Protein AF-A0A0Z8V270-F1 (afdb_monomer)

Mean predicted aligned error: 2.76 Å

pLDDT: mean 95.83, std 5.36, range [68.19, 98.5]

Nearest PDB structures (foldseek):
  2p75-assembly2_B  TM=8.877E-01  e=2.459E-01  Thermus thermophilus HB8
  2p79-assembly2_B  TM=8.759E-01  e=3.287E-01  Thermus thermophilus HB8
  2a6p-assembly1_B  TM=8.704E-01  e=1.130E+00  Mycobacterium tuberculosis H37Rv

Organism: Streptococcus suis (NCBI:txid1307)

Solvent-accessible surface area (backbone atoms only — not comparable to full-atom values): 2416 Å² total; per-residue (Å²): 136,89,85,86,88,87,83,79,83,57,49,25,54,36,62,76,69,75,45,88,54,86,92,57,90,62,57,63,38,74,81,29,73,109

Foldseek 3Di:
DDDDDDDDQFAFPCVVVVHDQPPHDTDHDPRRVD

Radius of gyration: 12.63 Å; Cα contacts (8 Å, |Δi|>4): 29; chains: 1; bounding box: 33×18×30 Å

Secondary structure (DSSP, 8-state):
-------PPPPBHHHHTT---TT--PPBPSTTT-

Sequence (34 aa):
MNYLYLMRHGQTRFNLQGRIQGACDSPLTEEGKE

InterPro domains:
  IPR001345 Phosphoglycerate/bisphosphoglycerate mutase, active site [PS00175] (6-15)
  IPR013078 Histidine phosphatase superfamily, clade-1 [PF00300] (4-34)
  IPR013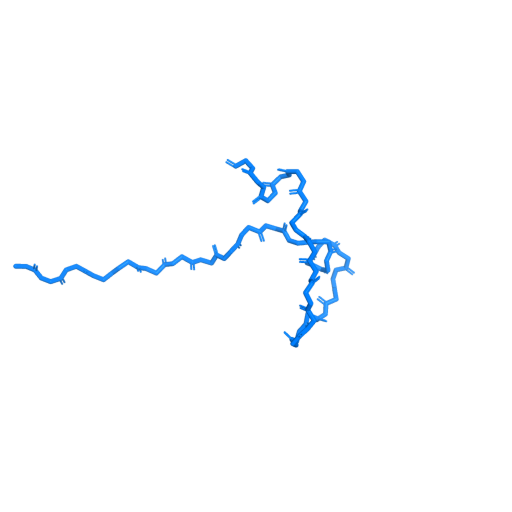078 Histidine phosphatase superfamily, clade-1 [cd07067] (4-34)
  IPR029033 Histidine phosphatase superfamily [G3DSA:3.40.50.1240] (1-34)
  IPR029033 Histidine phosphatase superfamily [SSF53254] (1-34)

Structure (mmCIF, N/CA/C/O backbone):
data_AF-A0A0Z8V270-F1
#
_entry.id   AF-A0A0Z8V270-F1
#
loop_
_atom_site.group_PDB
_atom_site.id
_atom_site.type_symbol
_atom_site.label_atom_id
_atom_site.label_alt_id
_atom_site.label_comp_id
_atom_site.label_asym_id
_atom_site.label_entity_id
_atom_site.label_seq_id
_atom_site.pdbx_PDB_ins_code
_atom_site.Cartn_x
_atom_site.Cartn_y
_atom_site.Cartn_z
_atom_site.occupancy
_atom_site.B_iso_or_equiv
_atom_site.auth_seq_id
_atom_site.auth_comp_id
_atom_site.auth_asym_id
_atom_site.auth_atom_id
_atom_site.pdbx_PDB_model_num
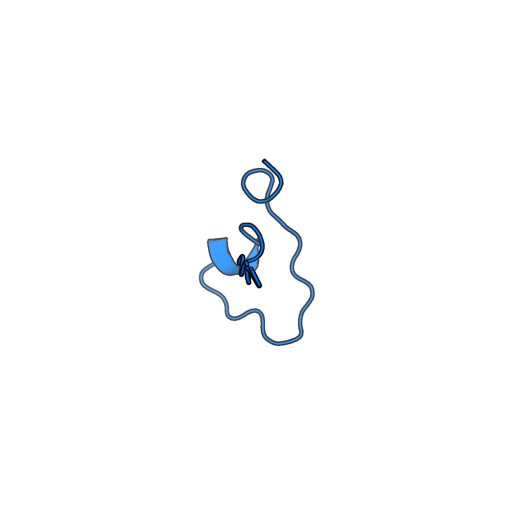ATOM 1 N N . MET A 1 1 ? -26.291 2.785 19.939 1.00 68.19 1 MET A N 1
ATOM 2 C CA . MET A 1 1 ? -25.733 3.311 18.677 1.00 68.19 1 MET A CA 1
ATOM 3 C C . MET A 1 1 ? -24.849 2.248 18.069 1.00 68.19 1 MET A C 1
ATOM 5 O O . MET A 1 1 ? -23.981 1.753 18.775 1.00 68.19 1 MET A O 1
ATOM 9 N N . ASN A 1 2 ? -25.056 1.921 16.795 1.00 85.75 2 ASN A N 1
ATOM 10 C CA . ASN A 1 2 ? -24.191 0.987 16.080 1.00 85.75 2 ASN A CA 1
ATOM 11 C C . ASN A 1 2 ? -23.399 1.788 15.051 1.00 85.75 2 ASN A C 1
ATOM 13 O O . ASN A 1 2 ? -23.953 2.211 14.039 1.00 85.75 2 ASN A O 1
ATOM 17 N N . TYR A 1 3 ? -22.126 2.037 15.346 1.00 93.44 3 TYR A N 1
ATOM 18 C CA . TYR A 1 3 ? -21.212 2.699 14.424 1.00 93.44 3 TYR A CA 1
ATOM 19 C C . TYR A 1 3 ? -20.463 1.645 13.612 1.00 93.44 3 TYR A C 1
ATOM 21 O O . TYR A 1 3 ? -19.951 0.679 14.175 1.00 93.44 3 TYR A O 1
ATOM 29 N N . LEU A 1 4 ? -20.401 1.840 12.295 1.00 96.38 4 LEU A N 1
ATOM 30 C CA . LEU A 1 4 ? -19.592 1.036 11.387 1.00 96.38 4 LEU A CA 1
ATOM 31 C C . LEU A 1 4 ? -18.495 1.923 10.803 1.00 96.38 4 LEU A C 1
ATOM 33 O O . LEU A 1 4 ? -18.791 2.938 10.176 1.00 96.38 4 LEU A O 1
ATOM 37 N N . TYR A 1 5 ? -17.244 1.515 10.992 1.00 95.69 5 TYR A N 1
ATOM 38 C CA . TYR A 1 5 ? -16.077 2.189 10.434 1.00 95.69 5 TYR A CA 1
ATOM 39 C C . TYR A 1 5 ? -15.449 1.301 9.363 1.00 95.69 5 TYR A C 1
ATOM 41 O O . TYR A 1 5 ? -15.206 0.118 9.597 1.00 95.69 5 TYR A O 1
ATOM 49 N N . LEU A 1 6 ? -15.187 1.879 8.194 1.00 97.81 6 LEU A N 1
ATOM 50 C CA . LEU A 1 6 ? -14.497 1.230 7.084 1.00 97.81 6 LEU A CA 1
ATOM 51 C C . LEU A 1 6 ? -13.217 2.011 6.792 1.00 97.81 6 LEU A C 1
ATOM 53 O O . LEU A 1 6 ? -13.248 3.238 6.715 1.00 97.81 6 LEU A O 1
ATOM 57 N N . MET A 1 7 ? -12.106 1.304 6.604 1.00 96.88 7 MET A N 1
ATOM 58 C CA . MET A 1 7 ? -10.833 1.887 6.181 1.00 96.88 7 MET A CA 1
ATOM 59 C C . MET A 1 7 ? -10.195 1.035 5.089 1.00 96.88 7 MET A C 1
ATOM 61 O O . MET A 1 7 ? -10.337 -0.187 5.070 1.00 96.88 7 MET A O 1
ATOM 65 N N . ARG A 1 8 ? -9.477 1.697 4.179 1.00 96.88 8 ARG A N 1
ATOM 66 C CA . ARG A 1 8 ? -8.612 1.046 3.192 1.00 96.88 8 ARG A CA 1
ATOM 67 C C . ARG A 1 8 ? -7.223 0.837 3.803 1.00 96.88 8 ARG A C 1
ATOM 69 O O . ARG A 1 8 ? -6.800 1.628 4.639 1.00 96.88 8 ARG A O 1
ATOM 76 N N . HIS A 1 9 ? -6.518 -0.207 3.372 1.00 96.44 9 HIS A N 1
ATOM 77 C CA . HIS A 1 9 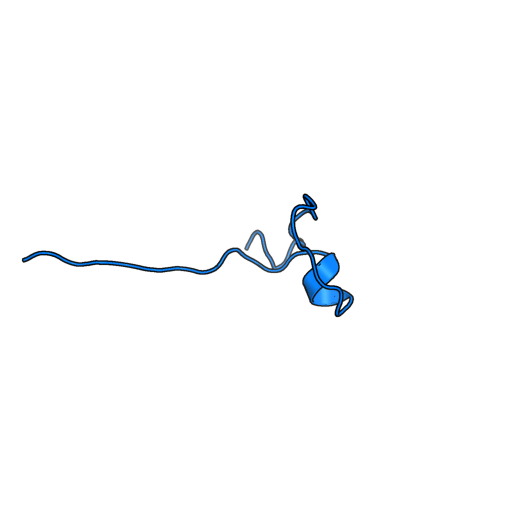? -5.113 -0.411 3.730 1.00 96.44 9 HIS A CA 1
ATOM 78 C C . HIS A 1 9 ? -4.214 0.724 3.196 1.00 96.44 9 HIS A C 1
ATO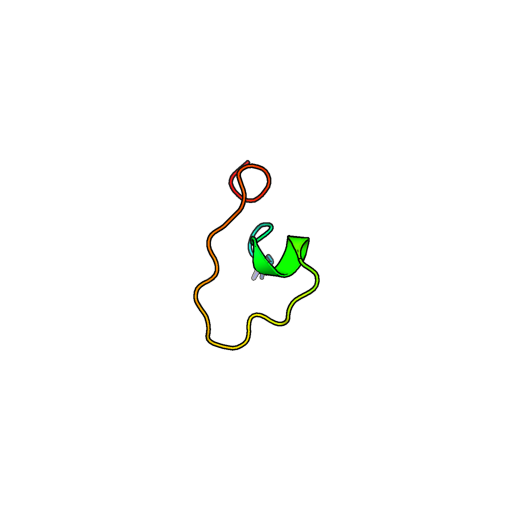M 80 O O . HIS A 1 9 ? -4.574 1.409 2.234 1.00 96.44 9 HIS A O 1
ATOM 86 N N . GLY A 1 10 ? -3.028 0.879 3.793 1.00 97.81 10 GLY A N 1
ATOM 87 C CA . GLY A 1 10 ? -2.023 1.860 3.376 1.00 97.81 10 GLY A CA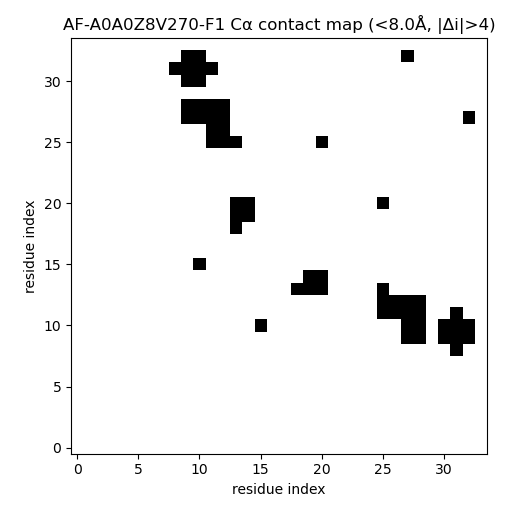 1
ATOM 88 C C . GLY A 1 10 ? -1.435 1.599 1.984 1.00 97.81 10 GLY A C 1
ATOM 89 O O . GLY A 1 10 ? -1.705 0.577 1.345 1.00 97.81 10 GLY A O 1
ATOM 90 N N . GLN A 1 11 ? -0.615 2.531 1.496 1.00 98.38 11 GLN A N 1
ATOM 91 C CA . GLN A 1 11 ? 0.012 2.440 0.177 1.00 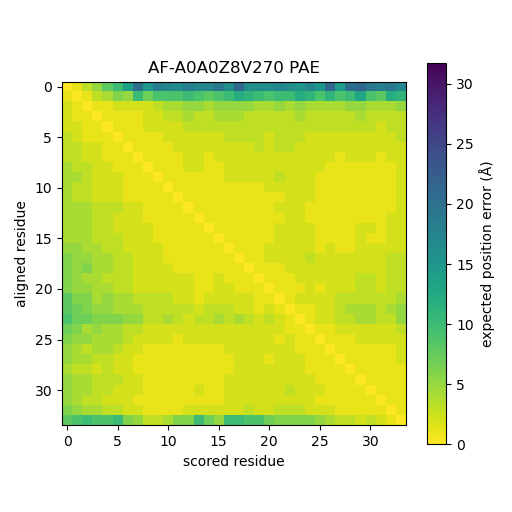98.38 11 GLN A CA 1
ATOM 92 C C . GLN A 1 11 ? 0.906 1.191 0.063 1.00 98.38 11 GLN A C 1
ATOM 94 O O . GLN A 1 11 ? 1.797 0.968 0.879 1.00 98.38 11 GLN A O 1
ATOM 99 N N . THR A 1 12 ? 0.702 0.383 -0.982 1.00 98.50 12 THR A N 1
ATOM 100 C CA . THR A 1 12 ? 1.577 -0.755 -1.316 1.00 98.50 12 THR A CA 1
ATOM 101 C C . THR A 1 12 ? 2.519 -0.423 -2.472 1.00 98.50 12 THR A C 1
ATOM 103 O O . THR A 1 12 ? 2.267 0.494 -3.262 1.00 98.50 12 THR A O 1
ATOM 106 N N . ARG A 1 13 ? 3.584 -1.220 -2.641 1.00 98.12 13 ARG A N 1
ATOM 107 C CA . ARG A 1 13 ? 4.492 -1.119 -3.802 1.00 98.12 13 ARG A CA 1
ATOM 108 C C . ARG A 1 13 ? 3.748 -1.175 -5.140 1.00 98.12 13 ARG A C 1
ATOM 110 O O . ARG A 1 13 ? 4.095 -0.434 -6.055 1.00 98.12 13 ARG A O 1
ATOM 117 N N . PHE A 1 14 ? 2.723 -2.017 -5.263 1.00 98.19 14 PHE A N 1
ATOM 118 C CA . PHE A 1 14 ? 1.947 -2.126 -6.499 1.00 98.19 14 PHE A CA 1
ATOM 119 C C . PHE A 1 14 ? 1.046 -0.919 -6.746 1.00 98.19 14 PHE A C 1
ATOM 121 O O . PHE A 1 14 ? 0.933 -0.495 -7.894 1.00 98.19 14 PHE A O 1
ATOM 128 N N . ASN A 1 15 ? 0.469 -0.314 -5.700 1.00 96.88 15 ASN A N 1
ATOM 129 C CA . ASN A 1 15 ? -0.267 0.943 -5.859 1.00 96.88 15 ASN A CA 1
ATOM 130 C 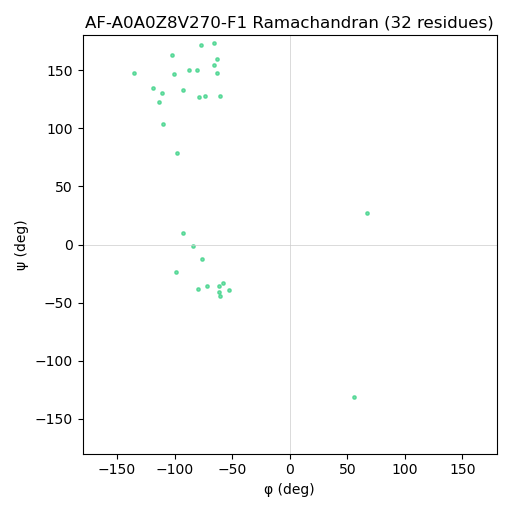C . ASN A 1 15 ? 0.653 2.049 -6.392 1.00 96.88 15 ASN A C 1
ATOM 132 O O . ASN A 1 15 ? 0.283 2.727 -7.346 1.00 96.88 15 ASN A O 1
ATOM 136 N N . LEU A 1 16 ? 1.871 2.156 -5.846 1.00 98.00 16 LEU A N 1
ATOM 137 C CA . LEU A 1 16 ? 2.882 3.119 -6.294 1.00 98.00 16 LEU A CA 1
ATOM 138 C C . LEU A 1 16 ? 3.304 2.893 -7.758 1.00 98.00 16 LEU A C 1
ATOM 140 O O . LEU A 1 16 ? 3.545 3.842 -8.495 1.00 98.00 16 LEU A O 1
ATOM 144 N N . GLN A 1 17 ? 3.368 1.636 -8.197 1.00 98.06 17 GLN A N 1
ATOM 145 C CA . GLN A 1 17 ? 3.720 1.262 -9.571 1.00 98.06 17 GLN A CA 1
ATOM 146 C C . GLN A 1 17 ? 2.536 1.296 -10.553 1.00 98.06 17 GLN A C 1
ATOM 148 O O . GLN A 1 17 ? 2.719 0.962 -11.724 1.00 98.06 17 GLN A O 1
ATOM 153 N N . GLY A 1 18 ? 1.322 1.626 -10.097 1.00 97.56 18 GLY A N 1
ATOM 154 C CA . GLY A 1 18 ? 0.114 1.590 -10.929 1.00 97.56 18 GLY A CA 1
ATOM 155 C C . GLY A 1 18 ? -0.301 0.179 -11.368 1.00 97.56 18 GLY A C 1
ATOM 156 O O . GLY A 1 18 ? -0.914 0.014 -12.420 1.00 97.56 18 GLY A O 1
ATOM 157 N N . ARG A 1 19 ? 0.050 -0.854 -10.591 1.00 97.62 19 ARG A N 1
ATOM 158 C CA . ARG A 1 19 ? -0.266 -2.261 -10.877 1.00 97.62 19 ARG A CA 1
ATOM 159 C C . ARG A 1 19 ? -1.466 -2.742 -10.069 1.00 97.62 19 ARG A C 1
ATOM 161 O O . ARG A 1 19 ? -1.660 -2.362 -8.915 1.00 97.62 19 ARG A O 1
ATOM 168 N N . ILE A 1 20 ? -2.245 -3.638 -10.669 1.00 96.81 20 ILE A N 1
ATOM 169 C CA . ILE A 1 20 ? -3.328 -4.343 -9.977 1.00 96.81 20 ILE A CA 1
ATOM 170 C C . ILE A 1 20 ? -2.710 -5.392 -9.049 1.00 96.81 20 ILE A C 1
ATOM 172 O O . ILE A 1 20 ? -1.909 -6.213 -9.488 1.00 96.81 20 ILE A O 1
ATOM 176 N N . GLN A 1 21 ? -3.102 -5.374 -7.774 1.00 97.50 21 GLN A N 1
ATOM 177 C CA . GLN A 1 21 ? -2.621 -6.333 -6.779 1.00 97.50 21 GLN A CA 1
ATOM 178 C C . GLN A 1 21 ? -3.317 -7.691 -6.842 1.00 97.50 21 GLN A C 1
ATOM 180 O O . GLN A 1 21 ? -2.653 -8.715 -6.702 1.00 97.50 21 GLN A O 1
ATOM 185 N N . GLY A 1 22 ? -4.625 -7.726 -7.104 1.00 95.69 22 GLY A N 1
ATOM 186 C CA . GLY A 1 22 ? -5.372 -8.983 -7.116 1.00 95.69 22 GLY A CA 1
ATOM 187 C C . GLY A 1 22 ? -5.210 -9.735 -5.790 1.00 95.69 22 GLY A C 1
ATOM 188 O O . GLY A 1 22 ? -5.347 -9.139 -4.727 1.00 95.69 22 GLY A O 1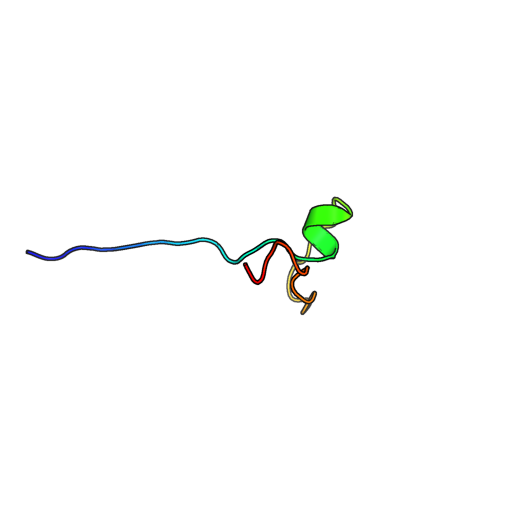
ATOM 189 N N . ALA A 1 23 ? -4.888 -11.027 -5.865 1.00 96.38 23 ALA A N 1
ATOM 190 C CA . ALA A 1 23 ? -4.628 -11.882 -4.703 1.00 96.38 23 ALA A CA 1
ATOM 191 C C . ALA A 1 23 ? -3.137 -11.947 -4.298 1.00 96.38 23 ALA A C 1
ATOM 193 O O . ALA A 1 23 ? -2.756 -12.800 -3.500 1.00 96.38 23 ALA A O 1
ATOM 194 N N . CYS A 1 24 ? -2.277 -11.097 -4.869 1.00 94.38 24 CYS A N 1
ATOM 195 C CA . CYS A 1 24 ? -0.861 -11.037 -4.509 1.00 94.38 24 CYS A CA 1
ATOM 196 C C . CYS A 1 24 ? -0.639 -10.233 -3.219 1.00 94.38 24 CYS A C 1
ATOM 198 O O . CYS A 1 24 ? -1.340 -9.258 -2.946 1.00 94.38 24 CYS A O 1
ATOM 200 N N . ASP A 1 25 ? 0.401 -10.592 -2.470 1.00 95.00 25 ASP A N 1
ATOM 201 C CA . ASP A 1 25 ? 0.764 -9.927 -1.216 1.00 95.00 25 ASP A CA 1
ATOM 202 C C . ASP A 1 25 ? 1.882 -8.892 -1.437 1.00 95.00 25 ASP A C 1
ATOM 204 O O . ASP A 1 25 ? 3.067 -9.155 -1.231 1.00 95.00 25 ASP A O 1
ATOM 208 N N . SER A 1 26 ? 1.522 -7.715 -1.963 1.00 97.19 26 SER A N 1
ATOM 209 C CA . SER A 1 26 ? 2.480 -6.617 -2.140 1.00 97.19 26 SER A CA 1
ATOM 210 C C . SER A 1 26 ? 2.712 -5.912 -0.800 1.00 97.19 26 SER A C 1
ATOM 212 O O . SER A 1 26 ? 1.748 -5.401 -0.227 1.00 97.19 26 SER A O 1
ATOM 214 N N . PRO A 1 27 ? 3.966 -5.745 -0.343 1.00 97.88 27 PRO A N 1
ATOM 215 C CA . PRO A 1 27 ? 4.239 -5.074 0.922 1.00 97.88 27 PRO A CA 1
ATOM 216 C C . PRO A 1 27 ? 3.857 -3.587 0.873 1.00 97.88 27 PRO A C 1
ATOM 218 O O . PRO A 1 27 ? 3.873 -2.955 -0.197 1.00 97.88 27 PRO A O 1
ATOM 221 N N . LEU A 1 28 ? 3.559 -3.030 2.051 1.00 98.38 28 LEU A N 1
ATOM 222 C CA . LEU A 1 28 ? 3.393 -1.590 2.262 1.00 98.38 28 LEU A CA 1
ATOM 223 C C . LEU A 1 28 ? 4.702 -0.839 1.971 1.00 98.38 28 LEU A C 1
ATOM 225 O O . LEU A 1 28 ? 5.800 -1.366 2.179 1.00 98.38 28 LEU A O 1
ATOM 229 N N . THR A 1 29 ? 4.588 0.389 1.473 1.00 98.38 29 THR A N 1
ATOM 230 C CA . THR A 1 29 ? 5.703 1.348 1.440 1.00 98.38 29 THR A CA 1
ATOM 231 C C . THR A 1 29 ? 5.916 1.945 2.833 1.00 98.38 29 THR A C 1
ATOM 233 O O . THR A 1 29 ? 5.116 1.697 3.731 1.00 98.38 29 THR A 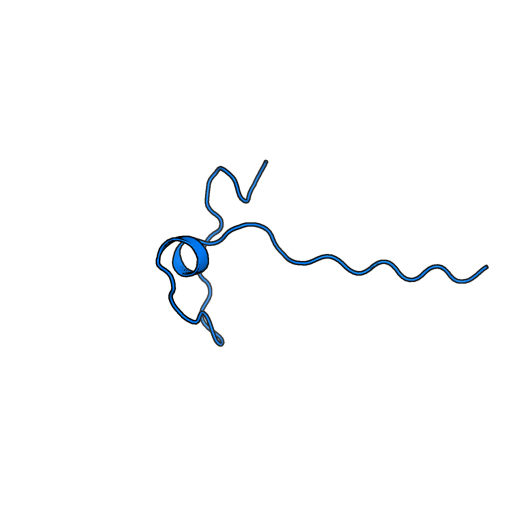O 1
ATOM 236 N N . GLU A 1 30 ? 6.989 2.713 3.043 1.00 98.31 30 GLU A N 1
ATOM 237 C CA . GLU A 1 30 ? 7.169 3.414 4.326 1.00 98.31 30 GLU A CA 1
ATOM 238 C C . GLU A 1 30 ? 6.024 4.412 4.571 1.00 98.31 30 GLU A C 1
ATOM 240 O O . GLU A 1 30 ? 5.440 4.391 5.645 1.00 98.31 30 GLU A O 1
ATOM 245 N N . GLU A 1 31 ? 5.585 5.140 3.536 1.00 97.81 31 GLU A N 1
ATOM 246 C CA . GLU A 1 31 ? 4.381 5.994 3.579 1.00 97.81 31 GLU A CA 1
ATOM 247 C C . GLU A 1 31 ? 3.109 5.208 3.938 1.00 97.81 31 GLU A C 1
ATOM 249 O O . GLU A 1 31 ? 2.211 5.730 4.579 1.00 97.81 31 GLU A O 1
ATOM 254 N N . GLY A 1 32 ? 3.004 3.937 3.536 1.00 97.69 32 GLY A N 1
ATOM 255 C CA . GLY A 1 32 ? 1.860 3.096 3.888 1.00 97.69 32 GLY A CA 1
ATOM 256 C C . GLY A 1 32 ? 1.861 2.580 5.331 1.00 97.69 32 GLY A C 1
ATOM 257 O O . GLY A 1 32 ? 0.854 2.001 5.740 1.00 97.69 32 GLY A O 1
ATOM 258 N N . LYS A 1 33 ? 2.980 2.712 6.056 1.00 97.69 33 LYS A N 1
ATOM 259 C CA . LYS A 1 33 ? 3.127 2.302 7.464 1.00 97.69 33 LYS A CA 1
ATOM 260 C C . LYS A 1 33 ? 2.976 3.471 8.440 1.00 97.69 33 LYS A C 1
ATOM 262 O O . LYS A 1 33 ? 2.705 3.207 9.611 1.00 97.69 33 LYS A O 1
ATOM 267 N N . GLU A 1 34 ? 3.227 4.694 7.974 1.00 92.69 34 GLU A N 1
ATOM 268 C CA . GLU A 1 34 ? 2.963 5.948 8.698 1.00 92.69 34 GLU A CA 1
ATOM 269 C C . GLU A 1 34 ? 1.454 6.199 8.843 1.00 92.69 34 GLU A C 1
ATOM 271 O O . GLU A 1 34 ? 1.057 6.666 9.936 1.00 92.69 34 GLU A O 1
#